Protein AF-A0A3R7VUV1-F1 (afdb_monomer_lite)

Sequence (51 aa):
IGVNIGAAAGQSVMHLHVHVIPRYEGDMEEPKGGVRGVIPGKMGYWRRSWE

Secondary structure (DSSP, 8-state):
-B---SGGGT--SSS---B-----TTS-S--TTGGGGGSTT---TTS-S--

Structure (mmCIF, N/CA/C/O backbone):
data_AF-A0A3R7VUV1-F1
#
_entry.id   AF-A0A3R7VUV1-F1
#
loop_
_atom_site.group_PDB
_atom_site.id
_atom_site.type_symbol
_atom_site.label_atom_id
_atom_site.label_alt_id
_atom_site.label_comp_id
_atom_site.label_asym_id
_atom_site.label_entity_id
_atom_site.label_seq_id
_atom_site.pdbx_PDB_ins_code
_atom_site.Cartn_x
_atom_site.Cartn_y
_atom_site.Cartn_z
_atom_site.occupancy
_atom_site.B_iso_or_equiv
_atom_site.auth_seq_id
_atom_site.auth_comp_id
_atom_site.auth_asym_id
_atom_site.auth_atom_id
_atom_site.pdbx_PDB_model_num
ATOM 1 N N . ILE A 1 1 ? -9.255 1.266 -2.385 1.00 88.06 1 ILE A N 1
ATOM 2 C CA . ILE A 1 1 ? -8.954 0.896 -3.789 1.00 88.06 1 ILE A CA 1
ATOM 3 C C . ILE A 1 1 ? -7.992 1.940 -4.345 1.00 88.06 1 ILE A C 1
ATOM 5 O O . ILE A 1 1 ? -8.179 3.110 -4.023 1.00 88.06 1 ILE A O 1
ATOM 9 N N . GLY A 1 2 ? -6.964 1.548 -5.097 1.00 90.75 2 GLY A N 1
ATOM 10 C CA . GLY A 1 2 ? -5.990 2.481 -5.678 1.00 90.75 2 GLY A CA 1
ATOM 11 C C . GLY A 1 2 ? -5.298 1.926 -6.924 1.00 90.75 2 GLY A C 1
ATOM 12 O O . GLY A 1 2 ? -5.401 0.735 -7.208 1.00 90.75 2 GLY A O 1
ATOM 13 N N . VAL A 1 3 ? -4.600 2.795 -7.654 1.00 94.69 3 VAL A N 1
ATOM 14 C CA . VAL A 1 3 ? -3.805 2.462 -8.846 1.00 94.69 3 VAL A CA 1
ATOM 15 C C . VAL A 1 3 ? -2.509 3.274 -8.832 1.00 94.69 3 VAL A C 1
ATOM 17 O O . VAL A 1 3 ? -2.525 4.444 -8.448 1.00 94.69 3 VAL A O 1
ATOM 20 N N . ASN A 1 4 ? -1.411 2.663 -9.274 1.00 94.81 4 ASN A N 1
ATOM 21 C CA . ASN A 1 4 ? -0.152 3.353 -9.547 1.00 94.81 4 ASN A CA 1
ATOM 22 C C . ASN A 1 4 ? -0.029 3.560 -11.062 1.00 94.81 4 ASN A C 1
ATOM 24 O O . ASN A 1 4 ? -0.165 2.604 -11.824 1.00 94.81 4 ASN A O 1
ATOM 28 N N . ILE A 1 5 ? 0.221 4.798 -11.499 1.00 96.25 5 ILE A N 1
ATOM 29 C CA . ILE A 1 5 ? 0.333 5.159 -12.920 1.00 96.25 5 ILE A CA 1
ATOM 30 C C . ILE A 1 5 ? 1.767 5.611 -13.204 1.00 96.25 5 ILE A C 1
ATOM 32 O O . ILE A 1 5 ? 2.165 6.722 -12.856 1.00 96.25 5 ILE A O 1
ATOM 36 N N . GLY A 1 6 ? 2.539 4.736 -13.845 1.00 97.38 6 GLY A N 1
ATOM 37 C CA . GLY A 1 6 ? 3.933 4.962 -14.212 1.00 97.38 6 GLY A CA 1
ATOM 38 C C . GLY A 1 6 ? 4.940 4.683 -13.092 1.00 97.38 6 GLY A C 1
ATOM 39 O O . GLY A 1 6 ? 4.607 4.568 -11.910 1.00 97.38 6 GLY A O 1
ATOM 40 N N . ALA A 1 7 ? 6.216 4.599 -13.481 1.00 96.44 7 ALA A N 1
ATOM 41 C CA . ALA A 1 7 ? 7.320 4.269 -12.578 1.00 96.44 7 ALA A CA 1
ATOM 42 C C . ALA A 1 7 ? 7.465 5.269 -11.417 1.00 96.44 7 ALA A C 1
ATOM 44 O O . ALA A 1 7 ? 7.708 4.864 -10.284 1.00 96.44 7 ALA A O 1
ATOM 45 N N . ALA A 1 8 ? 7.241 6.566 -11.669 1.00 93.88 8 ALA A N 1
ATOM 46 C CA . ALA A 1 8 ? 7.300 7.604 -10.636 1.00 93.88 8 ALA A CA 1
ATOM 47 C C . ALA A 1 8 ? 6.241 7.418 -9.533 1.00 93.88 8 ALA A C 1
ATOM 49 O O . ALA A 1 8 ? 6.465 7.813 -8.392 1.00 93.88 8 ALA A O 1
ATOM 50 N N . ALA A 1 9 ? 5.107 6.789 -9.857 1.00 92.00 9 ALA A N 1
ATOM 51 C CA . ALA A 1 9 ? 4.072 6.424 -8.894 1.00 92.00 9 ALA A CA 1
ATOM 52 C C . ALA A 1 9 ? 4.319 5.050 -8.238 1.00 92.00 9 ALA A C 1
ATOM 54 O O . ALA A 1 9 ? 3.465 4.570 -7.498 1.00 92.00 9 ALA A O 1
ATOM 55 N N . GLY A 1 10 ? 5.452 4.394 -8.517 1.00 93.06 10 GLY A N 1
ATOM 56 C CA . GLY A 1 10 ? 5.777 3.067 -7.993 1.00 93.06 10 GLY A CA 1
ATOM 57 C C . GLY A 1 10 ? 5.101 1.909 -8.734 1.00 93.06 10 GLY A C 1
ATOM 58 O O . GLY A 1 10 ? 4.922 0.839 -8.155 1.00 93.06 10 GLY A O 1
ATOM 59 N N . GLN A 1 11 ? 4.689 2.090 -9.994 1.00 97.19 11 GLN A N 1
ATOM 60 C CA . GLN A 1 11 ? 4.192 0.981 -10.812 1.00 97.19 11 GLN A CA 1
ATOM 61 C C . GLN A 1 11 ? 5.353 0.0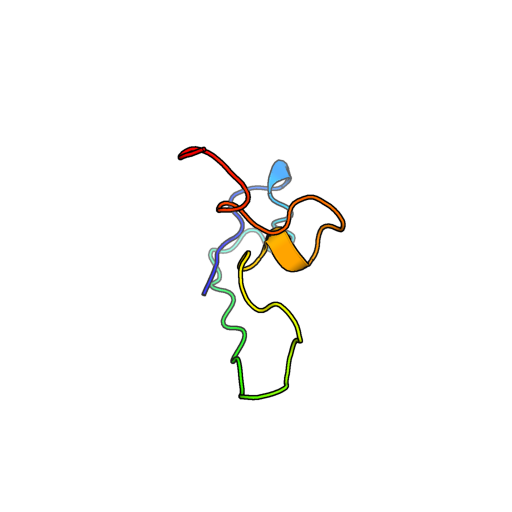47 -11.199 1.00 97.19 11 GLN A C 1
ATOM 63 O O . GLN A 1 11 ? 6.230 0.437 -11.965 1.00 97.19 11 GLN A O 1
ATOM 68 N N . SER A 1 12 ? 5.353 -1.185 -10.681 1.00 95.88 12 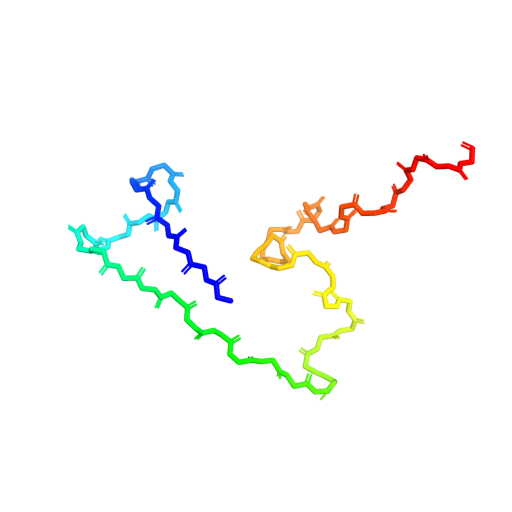SER A N 1
ATOM 69 C CA . SER A 1 12 ? 6.369 -2.208 -10.989 1.00 95.88 12 SER A CA 1
ATOM 70 C C . SER A 1 12 ? 5.960 -3.140 -12.134 1.00 95.88 12 SER A C 1
ATOM 72 O O . SER A 1 12 ? 6.805 -3.585 -12.905 1.00 95.88 12 SER A O 1
ATOM 74 N N . VAL A 1 13 ? 4.659 -3.411 -12.275 1.00 97.06 13 VAL A N 1
ATOM 75 C CA . VAL A 1 13 ? 4.088 -4.176 -13.389 1.00 97.06 13 VAL A CA 1
ATOM 76 C C . VAL A 1 13 ? 3.430 -3.203 -14.360 1.00 97.06 13 VAL A C 1
ATOM 78 O O . VAL A 1 13 ? 2.412 -2.587 -14.034 1.00 97.06 13 VAL A O 1
ATOM 81 N N . MET A 1 14 ? 3.986 -3.085 -15.570 1.00 96.62 14 MET A N 1
ATOM 82 C CA . MET A 1 14 ? 3.526 -2.159 -16.622 1.00 96.62 14 MET A CA 1
ATOM 83 C C . MET A 1 14 ? 2.275 -2.659 -17.369 1.00 96.62 14 MET A C 1
ATOM 85 O O . MET A 1 14 ? 2.110 -2.449 -18.567 1.00 96.62 14 MET A O 1
ATOM 89 N N . HIS A 1 15 ? 1.378 -3.314 -16.634 1.00 97.69 15 HIS A N 1
ATOM 90 C CA . HIS A 1 15 ? 0.008 -3.621 -17.020 1.00 97.69 15 HIS A CA 1
ATOM 91 C C . HIS A 1 15 ? -0.910 -2.932 -16.010 1.00 97.69 15 HIS A C 1
ATOM 93 O O . HIS A 1 15 ? -0.610 -2.930 -14.812 1.00 97.69 15 HIS A O 1
ATOM 99 N N . LEU A 1 16 ? -2.007 -2.331 -16.472 1.00 96.75 16 LEU A N 1
ATOM 100 C CA . LEU A 1 16 ? -2.984 -1.709 -15.579 1.00 96.75 16 LEU A CA 1
ATOM 101 C C . LEU A 1 16 ? -3.466 -2.743 -14.555 1.00 96.75 16 LEU A C 1
ATOM 103 O O . LEU A 1 16 ? -4.019 -3.773 -14.922 1.00 96.75 16 LEU A O 1
ATOM 107 N N . HIS A 1 17 ? -3.294 -2.454 -13.271 1.00 97.31 17 HIS A N 1
ATOM 108 C CA . HIS A 1 17 ? -3.819 -3.282 -12.195 1.00 97.31 17 HIS A CA 1
ATOM 109 C C . HIS A 1 17 ? -4.380 -2.401 -11.086 1.00 97.31 17 HIS A C 1
ATOM 111 O O . HIS A 1 17 ? -3.941 -1.271 -10.874 1.00 97.31 17 HIS A O 1
ATOM 117 N N . VAL A 1 18 ? -5.380 -2.929 -10.388 1.00 95.69 18 VAL A N 1
ATOM 118 C CA . VAL A 1 18 ? -6.056 -2.237 -9.294 1.00 95.69 18 VAL A CA 1
ATOM 119 C C . VAL A 1 18 ? -5.655 -2.891 -7.982 1.00 95.69 18 VAL A C 1
ATOM 121 O O . VAL A 1 18 ? -5.773 -4.103 -7.818 1.00 95.69 18 VAL A O 1
ATOM 124 N N . HIS A 1 19 ? -5.222 -2.079 -7.024 1.00 91.88 19 HIS A N 1
ATOM 125 C CA . HIS A 1 19 ? -4.985 -2.523 -5.660 1.00 91.88 19 HIS A CA 1
ATOM 126 C C . HIS A 1 19 ? -6.291 -2.473 -4.866 1.00 91.88 19 HIS A C 1
ATOM 128 O O . HIS A 1 19 ? -6.880 -1.403 -4.652 1.00 91.88 19 HIS A O 1
ATOM 134 N N . VAL A 1 20 ? -6.721 -3.633 -4.381 1.00 92.12 20 VAL A N 1
ATOM 135 C CA . VAL A 1 20 ? -7.800 -3.766 -3.403 1.00 92.12 20 VAL A CA 1
ATOM 136 C C . VAL A 1 20 ? -7.166 -4.184 -2.084 1.00 92.12 20 VAL A C 1
ATOM 138 O O . VAL A 1 20 ? -6.579 -5.253 -1.984 1.00 92.12 20 VAL A O 1
ATOM 141 N N . ILE A 1 21 ? -7.259 -3.310 -1.085 1.00 88.81 21 ILE A N 1
ATOM 142 C CA . ILE A 1 21 ? -6.765 -3.551 0.272 1.00 88.81 21 ILE A CA 1
ATOM 143 C C . ILE A 1 21 ? -7.996 -3.477 1.175 1.00 88.81 21 ILE A C 1
ATOM 145 O O . ILE A 1 21 ? -8.474 -2.364 1.428 1.00 88.81 21 ILE A O 1
ATOM 149 N N . PRO A 1 22 ? -8.575 -4.624 1.569 1.00 88.19 22 PRO A N 1
ATOM 150 C CA . PRO A 1 22 ? -9.685 -4.663 2.511 1.00 88.19 22 PRO A CA 1
ATOM 151 C C . PRO A 1 22 ? -9.297 -3.996 3.827 1.00 88.19 22 PRO A C 1
ATOM 153 O O . PRO A 1 22 ? -8.146 -4.095 4.250 1.00 88.19 22 PRO A O 1
ATOM 156 N N . ARG A 1 23 ? -10.257 -3.313 4.450 1.00 88.62 23 ARG A N 1
ATOM 157 C CA . ARG A 1 23 ? -10.091 -2.667 5.750 1.00 88.62 23 ARG A CA 1
ATOM 158 C C . ARG A 1 23 ? -11.148 -3.185 6.712 1.00 88.62 23 ARG A C 1
ATOM 160 O O . ARG A 1 23 ? -12.285 -3.402 6.291 1.00 88.62 23 ARG A O 1
ATOM 167 N N . TYR A 1 24 ? -10.769 -3.357 7.968 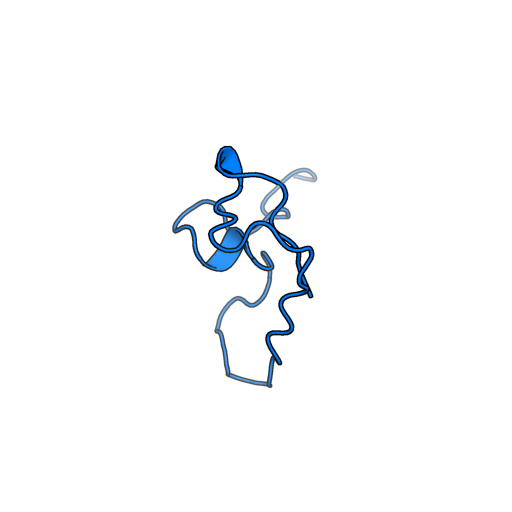1.00 90.38 24 TYR A N 1
ATOM 168 C CA . TYR A 1 24 ? -11.616 -3.896 9.029 1.00 90.38 24 TYR A CA 1
ATOM 169 C C . TYR A 1 24 ? -11.558 -3.012 10.272 1.00 90.38 24 TYR A C 1
ATOM 171 O O . TYR A 1 24 ? -10.640 -2.216 10.452 1.00 90.38 24 TYR A O 1
ATOM 179 N N . GLU A 1 25 ? -12.547 -3.160 11.146 1.00 90.75 25 GLU A N 1
ATOM 180 C CA . GLU A 1 25 ? -12.538 -2.487 12.439 1.00 90.75 25 GLU A CA 1
ATOM 181 C C . GLU A 1 25 ? -11.312 -2.917 13.263 1.00 90.75 25 GLU A C 1
ATOM 183 O O . GLU A 1 25 ? -11.006 -4.105 13.362 1.00 90.75 25 GLU A O 1
ATOM 188 N N . GLY A 1 26 ? -10.582 -1.940 13.809 1.00 89.25 26 GLY A N 1
ATOM 189 C CA . GLY A 1 26 ? -9.375 -2.173 14.608 1.00 89.25 26 GLY A CA 1
ATOM 190 C C . GLY A 1 26 ? -8.096 -2.484 13.820 1.00 89.25 26 GLY A C 1
ATOM 191 O O . GLY A 1 26 ? -7.054 -2.678 14.437 1.00 89.25 26 GLY A O 1
ATOM 192 N N . ASP A 1 27 ? -8.121 -2.500 12.481 1.00 86.94 27 ASP A N 1
ATOM 193 C CA . ASP A 1 27 ? -6.923 -2.791 11.673 1.00 86.94 27 ASP A CA 1
ATOM 194 C C . ASP A 1 27 ? -5.893 -1.644 11.625 1.00 86.94 27 ASP A C 1
ATOM 196 O O . ASP A 1 27 ? -4.762 -1.832 11.172 1.00 86.94 27 ASP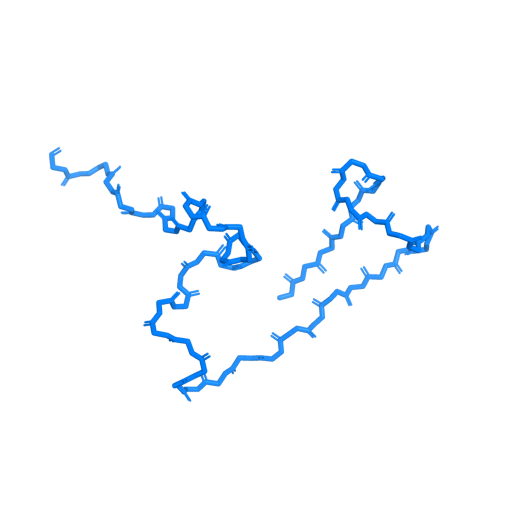 A O 1
ATOM 200 N N . MET A 1 28 ? -6.289 -0.447 12.071 1.00 82.12 28 MET A N 1
ATOM 201 C CA . MET A 1 28 ? -5.469 0.760 12.114 1.00 82.12 28 MET A CA 1
ATOM 202 C C . MET A 1 28 ? -6.080 1.784 13.071 1.00 82.12 28 MET A C 1
ATOM 204 O O . MET A 1 28 ? -7.269 2.083 12.980 1.00 82.12 28 MET A O 1
ATOM 208 N N . GLU A 1 29 ? -5.248 2.379 13.923 1.00 83.19 29 GLU A N 1
ATOM 209 C CA . GLU A 1 29 ? -5.672 3.396 14.897 1.00 83.19 29 GLU A CA 1
ATOM 210 C C .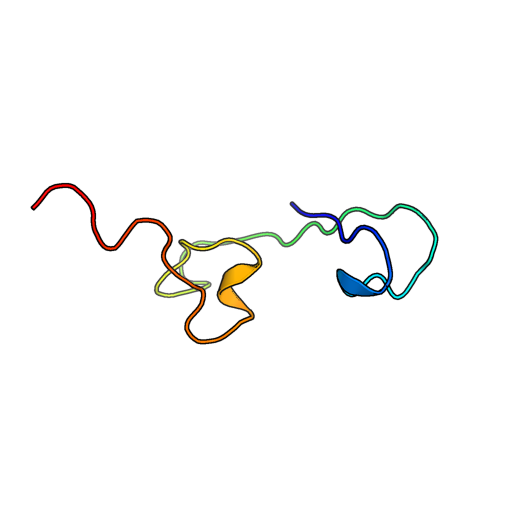 GLU A 1 29 ? -6.220 4.663 14.217 1.00 83.19 29 GLU A C 1
ATOM 212 O O . GLU A 1 29 ? -7.248 5.198 14.618 1.00 83.19 29 GLU A O 1
ATOM 217 N N . GLU A 1 30 ? -5.574 5.112 13.136 1.00 79.44 30 GLU A N 1
ATOM 218 C CA . GLU A 1 30 ? -5.950 6.313 12.383 1.00 79.44 30 GLU A CA 1
ATOM 219 C C . GLU A 1 30 ? -6.152 5.977 10.894 1.00 79.44 30 GLU A C 1
ATOM 221 O O . GLU A 1 30 ? -5.253 6.171 10.071 1.00 79.44 30 GLU A O 1
ATOM 226 N N . PRO A 1 31 ? -7.332 5.470 10.492 1.00 77.56 31 PRO A N 1
ATOM 227 C CA . PRO A 1 31 ? -7.565 4.972 9.132 1.00 77.56 31 PRO A CA 1
ATOM 228 C C . PRO A 1 31 ? -7.600 6.078 8.059 1.00 77.56 31 PRO A C 1
ATOM 230 O O . PRO A 1 31 ? -7.614 5.798 6.853 1.00 77.56 31 PRO A O 1
ATOM 233 N N . LYS A 1 32 ? -7.623 7.354 8.465 1.00 76.19 32 LYS A N 1
ATOM 234 C CA . LYS A 1 32 ? -7.709 8.506 7.559 1.00 76.19 32 LYS A CA 1
ATOM 235 C C . LYS A 1 32 ? -6.363 8.770 6.879 1.00 76.19 32 LYS A C 1
ATOM 237 O O . LYS A 1 32 ? -5.373 9.097 7.515 1.00 76.19 32 LYS A O 1
ATOM 242 N N . GLY A 1 33 ? -6.344 8.751 5.548 1.00 72.94 33 GLY A N 1
ATOM 243 C CA . GLY A 1 33 ? -5.135 9.010 4.748 1.00 72.94 33 GLY A CA 1
ATOM 244 C C . GLY A 1 33 ? -5.018 8.122 3.513 1.00 72.94 33 GLY A C 1
ATOM 245 O O . GLY A 1 33 ? -4.274 8.454 2.587 1.00 72.94 33 GLY A O 1
ATOM 246 N N . GLY A 1 34 ? -5.801 7.038 3.461 1.00 76.06 34 GLY A N 1
ATOM 247 C CA . GLY A 1 34 ? -5.804 6.094 2.344 1.00 76.06 34 GLY A CA 1
ATOM 248 C C . GLY A 1 34 ? -4.413 5.497 2.121 1.00 76.06 34 GLY A C 1
ATOM 249 O O . GLY A 1 34 ? -3.697 5.219 3.078 1.00 76.06 34 GLY A O 1
ATOM 250 N N . VAL A 1 35 ? -3.993 5.373 0.855 1.00 67.50 35 VAL A N 1
ATOM 251 C CA . VAL A 1 35 ? -2.640 4.902 0.487 1.00 67.50 35 VAL A CA 1
ATOM 252 C C . VAL A 1 35 ? -1.541 5.738 1.150 1.00 67.50 35 VAL A C 1
ATOM 254 O O . VAL A 1 35 ? -0.476 5.221 1.443 1.00 67.50 35 VAL A O 1
ATOM 257 N N . ARG A 1 36 ? -1.786 7.015 1.464 1.00 65.44 36 ARG A N 1
ATOM 258 C CA . ARG A 1 36 ? -0.768 7.907 2.043 1.00 65.44 36 ARG A CA 1
ATOM 259 C C . ARG A 1 36 ? -0.484 7.620 3.523 1.00 65.44 36 ARG A C 1
ATOM 261 O O . ARG A 1 36 ? 0.462 8.183 4.056 1.00 65.44 36 ARG A O 1
ATOM 268 N N . GLY A 1 37 ? -1.227 6.698 4.146 1.00 65.62 37 GLY A N 1
ATOM 269 C CA . GLY A 1 37 ? -0.867 6.112 5.440 1.00 65.62 37 GLY A CA 1
ATOM 270 C C . GLY A 1 37 ? 0.383 5.222 5.400 1.00 65.62 37 GLY A C 1
ATOM 271 O O . GLY A 1 37 ? 0.977 4.985 6.443 1.00 65.62 37 GLY A O 1
ATOM 272 N N . VAL A 1 38 ? 0.836 4.783 4.215 1.00 63.59 38 VAL A N 1
ATOM 273 C CA . VAL A 1 38 ? 2.097 4.023 4.070 1.00 63.59 38 VAL A CA 1
ATOM 274 C C . VAL A 1 38 ? 3.343 4.915 4.072 1.00 63.59 38 VAL A C 1
ATOM 276 O O . VAL A 1 38 ? 4.452 4.407 4.191 1.00 63.59 38 VAL A O 1
ATOM 279 N N . ILE A 1 39 ? 3.174 6.236 3.923 1.00 66.69 39 ILE A N 1
ATOM 280 C CA . ILE A 1 39 ? 4.266 7.211 3.989 1.00 66.69 39 ILE A CA 1
ATOM 281 C C . ILE A 1 39 ? 4.162 7.930 5.339 1.00 66.69 39 ILE A C 1
ATOM 283 O O . ILE A 1 39 ? 3.279 8.784 5.500 1.00 66.69 39 ILE A O 1
ATOM 287 N N . PRO A 1 40 ? 5.057 7.633 6.300 1.00 63.34 40 PRO A N 1
ATOM 288 C CA . PRO A 1 40 ? 5.073 8.313 7.589 1.00 63.34 40 P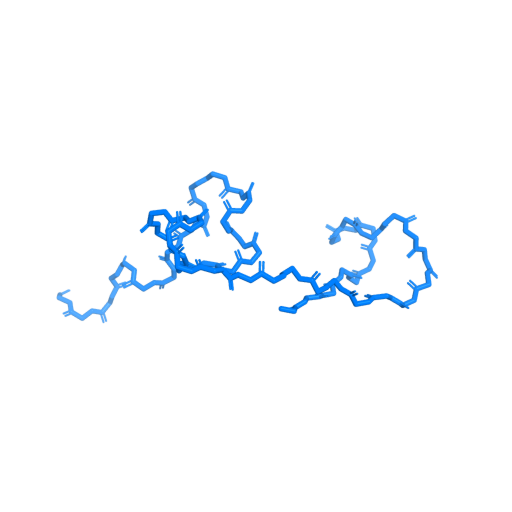RO A CA 1
ATOM 289 C C . PRO A 1 40 ? 5.095 9.839 7.411 1.00 63.34 40 PRO A C 1
ATOM 291 O O . PRO A 1 40 ? 5.884 10.376 6.635 1.00 63.34 40 PRO A O 1
ATOM 294 N N . GLY A 1 41 ? 4.184 10.545 8.086 1.00 67.75 41 GLY A N 1
ATOM 295 C CA . GLY A 1 41 ? 4.102 12.012 8.053 1.00 67.75 41 GLY A CA 1
ATOM 296 C C . GLY A 1 41 ? 3.329 12.633 6.878 1.00 67.75 41 GLY A C 1
ATOM 297 O O . GLY A 1 41 ? 3.094 13.838 6.903 1.00 67.75 41 GLY A O 1
ATOM 298 N N . LYS A 1 42 ? 2.873 11.856 5.880 1.00 68.50 42 LYS A N 1
ATOM 299 C CA . LYS A 1 42 ? 1.959 12.340 4.810 1.00 68.50 42 LYS A CA 1
ATOM 300 C C . LYS A 1 42 ? 0.501 11.901 5.004 1.00 68.50 42 LYS A C 1
ATOM 302 O O . LYS A 1 42 ? -0.318 11.977 4.080 1.00 68.50 42 LYS A O 1
ATOM 307 N N . MET A 1 43 ? 0.182 11.438 6.208 1.00 67.81 43 MET A N 1
ATOM 308 C CA . MET A 1 43 ? -1.152 11.022 6.631 1.00 67.81 43 MET A CA 1
ATOM 309 C C . MET A 1 43 ? -1.965 12.222 7.157 1.00 67.81 43 MET A C 1
ATOM 311 O O . MET A 1 43 ? -1.389 13.205 7.610 1.00 67.81 43 MET A O 1
ATOM 315 N N . GLY A 1 44 ? -3.302 12.153 7.103 1.00 64.25 44 GLY A N 1
ATOM 316 C CA . GLY A 1 44 ? -4.177 13.160 7.726 1.00 64.25 44 GLY A CA 1
ATOM 317 C C . GLY A 1 44 ? -4.410 14.460 6.934 1.00 64.25 44 GLY A C 1
ATOM 318 O O . GLY A 1 44 ? -4.097 15.541 7.417 1.00 64.25 44 GLY A O 1
ATOM 319 N N . TYR A 1 45 ? -5.067 14.379 5.768 1.00 63.03 45 TYR A N 1
ATOM 320 C CA . TYR A 1 45 ? -5.457 15.538 4.926 1.00 63.03 45 TYR A CA 1
ATOM 321 C C . TYR A 1 45 ? -6.330 16.594 5.611 1.00 63.03 45 TYR A C 1
ATOM 323 O O . TYR A 1 45 ? -6.464 17.693 5.091 1.00 63.03 45 TYR A O 1
ATOM 331 N N . TRP A 1 46 ? -6.923 16.268 6.759 1.00 56.72 46 TRP A N 1
ATOM 332 C CA . TRP A 1 46 ? -7.914 17.109 7.426 1.00 56.72 46 TRP A CA 1
ATOM 333 C C . TRP A 1 46 ? -7.403 17.789 8.701 1.00 56.72 46 TRP A C 1
ATOM 335 O O . TRP A 1 46 ? -8.185 18.465 9.366 1.00 56.72 46 TRP A O 1
ATOM 345 N N . ARG A 1 47 ? -6.115 17.662 9.071 1.00 58.03 47 ARG A N 1
ATOM 346 C CA . ARG A 1 47 ? -5.584 18.374 10.250 1.00 58.03 47 ARG A CA 1
ATOM 347 C C . ARG A 1 47 ? -5.225 19.831 9.891 1.00 58.03 47 ARG A C 1
ATOM 349 O O . ARG A 1 47 ? -4.053 20.174 9.763 1.00 58.03 47 ARG A O 1
ATOM 356 N N . ARG A 1 48 ? -6.294 20.644 9.810 1.00 56.75 48 ARG A N 1
ATOM 357 C CA . ARG A 1 48 ? -6.440 22.123 9.799 1.00 56.75 48 ARG A CA 1
ATOM 358 C C . ARG A 1 48 ? -6.740 22.818 8.464 1.00 56.75 48 ARG A C 1
ATOM 360 O O . ARG A 1 48 ? -5.894 22.896 7.583 1.00 56.75 48 ARG A O 1
ATOM 367 N N . SER A 1 49 ? -7.931 23.428 8.410 1.00 47.50 49 SER A N 1
ATOM 368 C CA . SER A 1 49 ? -8.167 24.790 7.886 1.00 47.50 49 SER A CA 1
ATOM 369 C C . SER A 1 49 ? -9.581 25.313 8.223 1.00 47.50 49 SER A C 1
ATOM 371 O O . SER A 1 49 ? -10.287 25.741 7.328 1.00 47.50 49 SER A O 1
ATOM 373 N N . TRP A 1 50 ? -10.004 25.266 9.496 1.00 48.00 50 TRP A N 1
ATOM 374 C CA . TRP A 1 50 ? -11.100 26.100 10.041 1.00 48.00 50 TRP A CA 1
ATOM 375 C C . TRP A 1 50 ? -10.913 26.285 11.561 1.00 48.00 50 TRP A C 1
ATOM 377 O O . TRP A 1 50 ? -11.776 25.917 12.350 1.00 48.00 50 TRP A O 1
ATOM 387 N N . GLU A 1 51 ? -9.745 26.795 11.954 1.00 41.22 51 GLU A N 1
ATOM 388 C CA . GLU A 1 51 ? -9.506 27.554 13.195 1.00 41.22 51 GLU A CA 1
ATOM 389 C C . GLU A 1 51 ? -8.642 28.758 12.825 1.00 41.22 51 GLU A C 1
ATOM 391 O O . GLU A 1 51 ? -7.688 28.548 12.033 1.00 41.22 51 GLU A O 1
#

Foldseek 3Di:
DDWQDDVVSPDPDPDTDDDDDDDDPPPDPQCAAPPNVVPPPNGDPPPDDDD

Radius of gyration: 13.82 Å; chains: 1; bounding box: 20×32×32 Å

pLDDT: mean 80.35, std 15.71, range [41.22, 97.69]